Protein AF-A0A973RMC5-F1 (afdb_monomer_lite)

Foldseek 3Di:
DVVVVVVQPVLLVVLCVVPPDDPQLSVQLSVVVVVVVVVCVVVVHDCVVVCVPPVSSNVSSVVSRVPVPPDPD

Secondary structure (DSSP, 8-state):
--HHHHHHHHHHHHHHHHTT--HHHHHHHHHHHHHHHHHHHHTT--THHHHTTS-HHHHHHHHHHGGGS----

pLDDT: mean 71.8, std 14.2, range [39.94, 89.44]

Structure (mmCIF, N/CA/C/O backbone):
data_AF-A0A973RMC5-F1
#
_entry.id   AF-A0A973RMC5-F1
#
loop_
_atom_site.group_PDB
_atom_site.id
_atom_site.type_symbol
_atom_site.label_atom_id
_atom_site.label_alt_id
_atom_site.label_comp_id
_atom_site.label_asym_id
_atom_site.label_entity_id
_atom_site.label_seq_id
_atom_site.pdbx_PDB_ins_code
_atom_site.Cartn_x
_atom_site.Cartn_y
_atom_site.Cartn_z
_atom_site.occupancy
_atom_site.B_iso_or_equiv
_atom_site.auth_seq_id
_atom_site.auth_comp_id
_atom_site.auth_asym_id
_atom_site.auth_atom_id
_atom_site.pdbx_PDB_model_num
ATOM 1 N N . MET A 1 1 ? 3.384 5.874 19.807 1.00 42.97 1 MET A N 1
ATOM 2 C CA . MET A 1 1 ? 3.575 6.770 18.636 1.00 42.97 1 MET A CA 1
ATOM 3 C C . MET A 1 1 ? 4.840 6.468 17.819 1.00 42.97 1 MET A C 1
ATOM 5 O O . MET A 1 1 ? 4.990 7.051 16.752 1.00 42.97 1 MET A O 1
ATOM 9 N N . SER A 1 2 ? 5.740 5.579 18.262 1.00 48.25 2 SER A N 1
ATOM 10 C CA . SER A 1 2 ? 6.946 5.214 17.494 1.00 48.25 2 SER A CA 1
ATOM 11 C C . SER A 1 2 ? 6.755 3.992 16.585 1.00 48.25 2 SER A C 1
ATOM 13 O O . SER A 1 2 ? 7.455 3.886 15.583 1.00 48.25 2 SER A O 1
ATOM 15 N N . ASP A 1 3 ? 5.776 3.127 16.867 1.00 50.84 3 ASP A N 1
ATOM 16 C CA . ASP A 1 3 ? 5.549 1.890 16.101 1.00 50.84 3 ASP A CA 1
ATOM 17 C C . ASP A 1 3 ? 4.960 2.131 14.706 1.00 50.84 3 ASP A C 1
ATOM 19 O O . ASP A 1 3 ? 5.283 1.434 13.750 1.00 50.84 3 ASP A O 1
ATOM 23 N N . GLU A 1 4 ? 4.158 3.181 14.550 1.00 48.88 4 GLU A N 1
ATOM 24 C CA . GLU A 1 4 ? 3.385 3.422 13.329 1.00 48.88 4 GLU A CA 1
ATOM 25 C C . GLU A 1 4 ? 4.229 3.978 12.167 1.00 48.88 4 GLU A C 1
ATOM 27 O O . GLU A 1 4 ? 3.910 3.754 11.006 1.00 48.88 4 GLU A O 1
ATOM 32 N N . ARG A 1 5 ? 5.335 4.681 12.456 1.00 47.31 5 ARG A N 1
ATOM 33 C CA . ARG A 1 5 ? 6.290 5.134 11.420 1.00 47.31 5 ARG A CA 1
ATOM 34 C C . ARG A 1 5 ? 7.196 4.010 10.923 1.00 47.31 5 ARG A C 1
ATOM 36 O O . ARG A 1 5 ? 7.674 4.070 9.797 1.00 47.31 5 ARG A O 1
ATOM 43 N N . ASN A 1 6 ? 7.434 3.001 11.759 1.00 51.81 6 ASN A N 1
ATOM 44 C CA . ASN A 1 6 ? 8.260 1.846 11.409 1.00 51.81 6 ASN A CA 1
ATOM 45 C C . ASN A 1 6 ? 7.449 0.764 10.676 1.00 51.81 6 ASN A C 1
ATOM 47 O O . ASN A 1 6 ? 8.005 -0.076 9.972 1.00 51.81 6 ASN A O 1
ATOM 51 N N . TYR A 1 7 ? 6.124 0.815 10.817 1.00 56.88 7 TYR A N 1
ATOM 52 C CA . TYR A 1 7 ? 5.195 -0.121 10.206 1.00 56.88 7 TYR A CA 1
ATOM 53 C C . TYR A 1 7 ? 5.193 -0.063 8.671 1.00 56.88 7 TYR A C 1
ATOM 55 O O . TYR A 1 7 ? 5.105 -1.090 8.004 1.00 56.88 7 TYR A O 1
ATOM 63 N N . THR A 1 8 ? 5.331 1.131 8.101 1.00 57.59 8 THR A N 1
ATOM 64 C CA . THR A 1 8 ? 5.072 1.375 6.677 1.00 57.59 8 THR A CA 1
ATOM 65 C C . THR A 1 8 ? 6.272 1.119 5.784 1.00 57.59 8 THR A C 1
ATOM 67 O O . THR A 1 8 ? 6.164 0.445 4.761 1.00 57.59 8 THR A O 1
ATOM 70 N N . HIS A 1 9 ? 7.424 1.670 6.166 1.00 58.56 9 HIS A N 1
ATOM 71 C CA . HIS A 1 9 ? 8.602 1.681 5.307 1.00 58.56 9 HIS A CA 1
ATOM 72 C C . HIS A 1 9 ? 9.214 0.278 5.212 1.00 58.56 9 HIS A C 1
ATOM 74 O O . HIS A 1 9 ? 9.401 -0.248 4.117 1.00 58.56 9 HIS A O 1
ATOM 80 N N . GLY A 1 10 ? 9.405 -0.385 6.359 1.00 62.56 10 GLY A N 1
ATOM 81 C CA . GLY A 1 10 ? 9.996 -1.723 6.405 1.00 62.56 10 GLY A CA 1
ATOM 82 C C . GLY A 1 10 ? 9.121 -2.805 5.764 1.00 62.56 10 GLY A C 1
ATOM 83 O O . GLY A 1 10 ? 9.645 -3.713 5.120 1.00 62.56 10 GLY A O 1
ATOM 84 N N . ARG A 1 11 ? 7.787 -2.712 5.886 1.00 65.94 11 ARG A N 1
ATOM 85 C CA . ARG A 1 11 ? 6.881 -3.719 5.310 1.00 65.94 11 ARG A CA 1
ATOM 86 C C . ARG A 1 11 ? 6.683 -3.565 3.807 1.00 65.94 11 ARG A C 1
ATOM 88 O O . ARG A 1 11 ? 6.577 -4.587 3.136 1.00 65.94 11 ARG A O 1
ATOM 95 N N . ILE A 1 12 ? 6.667 -2.343 3.265 1.00 64.88 12 ILE A N 1
ATOM 96 C CA . ILE A 1 12 ? 6.606 -2.157 1.809 1.00 64.88 12 ILE A CA 1
ATOM 97 C C . ILE A 1 12 ? 7.888 -2.621 1.133 1.00 64.88 12 ILE A C 1
ATOM 99 O O . ILE A 1 12 ? 7.792 -3.292 0.111 1.00 64.88 12 ILE A O 1
ATOM 103 N N . GLU A 1 13 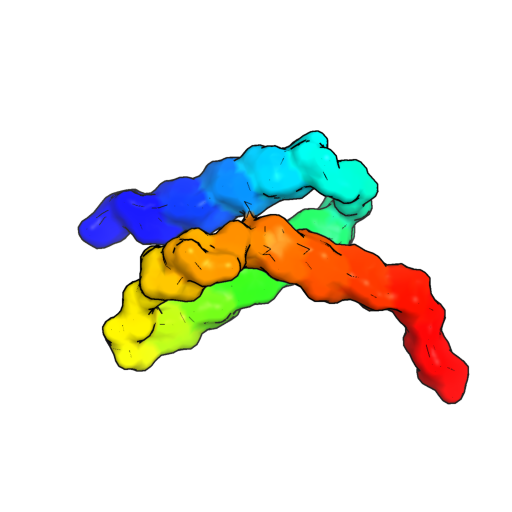? 9.068 -2.325 1.681 1.00 66.69 13 GLU A N 1
ATOM 104 C CA . GLU A 1 13 ? 10.322 -2.806 1.087 1.00 66.69 13 GLU A CA 1
ATOM 105 C C . GLU A 1 13 ? 10.426 -4.336 1.149 1.00 66.69 13 GLU A C 1
ATOM 107 O O . GLU A 1 13 ? 10.755 -4.975 0.146 1.00 66.69 13 G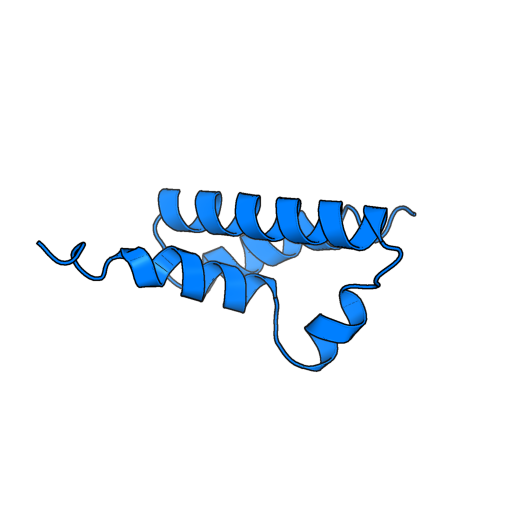LU A O 1
ATOM 112 N N . ALA A 1 14 ? 10.060 -4.936 2.289 1.00 68.38 14 ALA A N 1
ATOM 113 C CA . ALA A 1 14 ? 10.012 -6.389 2.442 1.00 68.38 14 ALA A CA 1
ATOM 114 C C . ALA A 1 14 ? 9.001 -7.040 1.484 1.00 68.38 14 ALA A C 1
ATOM 116 O O . ALA A 1 14 ? 9.306 -8.054 0.854 1.00 68.38 14 ALA A O 1
ATOM 117 N N . ALA A 1 15 ? 7.817 -6.442 1.327 1.00 67.94 15 ALA A N 1
ATOM 118 C CA . ALA A 1 15 ? 6.821 -6.916 0.379 1.00 67.94 15 ALA A CA 1
ATOM 119 C C . ALA A 1 15 ? 7.313 -6.741 -1.065 1.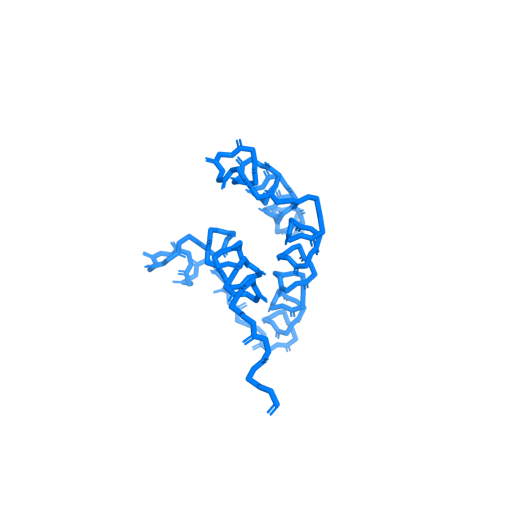00 67.94 15 ALA A C 1
ATOM 121 O O . ALA A 1 15 ? 7.290 -7.707 -1.821 1.00 67.94 15 ALA A O 1
ATOM 122 N N . ALA A 1 16 ? 7.848 -5.578 -1.446 1.00 63.81 16 ALA A N 1
ATOM 123 C CA . ALA A 1 16 ? 8.336 -5.291 -2.797 1.00 63.81 16 ALA A CA 1
ATOM 124 C C . ALA A 1 16 ? 9.445 -6.257 -3.245 1.00 63.81 16 ALA A C 1
ATOM 126 O O . ALA A 1 16 ? 9.450 -6.680 -4.403 1.00 63.81 16 ALA A O 1
ATOM 127 N N . ALA A 1 17 ? 10.324 -6.676 -2.327 1.00 66.12 17 ALA A N 1
ATOM 128 C CA . ALA A 1 17 ? 11.346 -7.689 -2.594 1.00 66.12 17 ALA A CA 1
ATOM 129 C C . ALA A 1 17 ? 10.759 -9.064 -2.982 1.00 66.12 17 ALA A C 1
ATOM 131 O O . ALA A 1 17 ? 11.421 -9.843 -3.666 1.00 66.12 17 ALA A O 1
ATOM 132 N N . SER A 1 18 ? 9.516 -9.358 -2.585 1.00 65.75 18 SER A N 1
ATOM 133 C CA . SER A 1 18 ? 8.859 -10.651 -2.818 1.00 65.75 18 SER A CA 1
ATOM 134 C C . SER A 1 18 ? 7.987 -10.722 -4.082 1.00 65.75 18 SER A C 1
ATOM 136 O O . SER A 1 18 ? 7.688 -11.826 -4.532 1.00 65.75 18 SER A O 1
ATOM 138 N N . VAL A 1 19 ? 7.595 -9.586 -4.686 1.00 66.56 19 VAL A N 1
ATOM 139 C CA . VAL A 1 19 ? 6.567 -9.559 -5.759 1.00 66.56 19 VAL A CA 1
ATOM 140 C C . VAL A 1 19 ? 7.103 -9.224 -7.164 1.00 66.56 19 VAL A C 1
ATOM 142 O O . VAL A 1 19 ? 6.309 -9.038 -8.077 1.00 66.56 19 VAL A O 1
ATOM 145 N N . GLN A 1 20 ? 8.427 -9.160 -7.375 1.00 72.31 20 GLN A N 1
ATOM 146 C CA . GLN A 1 20 ? 9.053 -8.835 -8.680 1.00 72.31 20 GLN A CA 1
ATOM 147 C C . GLN A 1 20 ? 8.452 -7.593 -9.381 1.00 72.31 20 GLN A C 1
ATOM 149 O O . GLN A 1 20 ? 8.286 -7.565 -10.599 1.00 72.31 20 GLN A O 1
ATOM 154 N N . VAL A 1 21 ? 8.115 -6.550 -8.620 1.00 74.94 21 VAL A N 1
ATOM 155 C CA . VAL A 1 21 ? 7.585 -5.297 -9.177 1.00 74.94 21 VAL A CA 1
ATOM 156 C C . VAL A 1 21 ? 8.710 -4.383 -9.657 1.00 74.94 21 VAL A C 1
ATOM 158 O O . VAL A 1 21 ? 9.823 -4.401 -9.125 1.00 74.94 21 VAL A O 1
ATOM 161 N N . SER A 1 22 ? 8.427 -3.531 -10.642 1.00 84.31 22 SER A N 1
ATOM 162 C CA . SER A 1 22 ? 9.366 -2.480 -11.037 1.00 84.31 22 SER A CA 1
ATOM 163 C C . SER A 1 22 ? 9.580 -1.473 -9.901 1.00 84.31 22 SER A C 1
ATOM 165 O O . SER A 1 22 ? 8.710 -1.249 -9.056 1.00 84.31 22 SER A O 1
ATOM 167 N N . ARG A 1 23 ? 10.725 -0.780 -9.919 1.00 82.19 23 ARG A N 1
ATOM 168 C CA . ARG A 1 23 ? 11.012 0.298 -8.960 1.00 82.19 23 ARG A CA 1
ATOM 169 C C . ARG A 1 23 ? 9.931 1.385 -8.973 1.00 82.19 23 ARG A C 1
ATOM 171 O O . ARG A 1 23 ? 9.566 1.886 -7.918 1.00 82.19 23 ARG A O 1
ATOM 178 N N . ALA A 1 24 ? 9.397 1.716 -10.150 1.00 83.81 24 ALA A N 1
ATOM 179 C CA . ALA A 1 24 ? 8.324 2.699 -10.287 1.00 83.81 24 ALA A CA 1
ATOM 180 C C . ALA A 1 24 ? 7.023 2.233 -9.611 1.00 83.81 24 ALA A C 1
ATOM 182 O O . ALA A 1 24 ? 6.391 3.014 -8.903 1.00 83.81 24 ALA A O 1
ATOM 183 N N . GLN A 1 25 ? 6.654 0.958 -9.769 1.00 84.06 25 GLN A N 1
ATOM 184 C CA . GLN A 1 25 ? 5.492 0.365 -9.096 1.00 84.06 25 GLN A CA 1
ATOM 185 C C . GLN A 1 25 ? 5.679 0.319 -7.577 1.00 84.06 25 GLN A C 1
ATOM 187 O O . GLN A 1 25 ? 4.756 0.666 -6.846 1.00 84.06 25 GLN A O 1
ATOM 192 N N . ALA A 1 26 ? 6.875 -0.032 -7.096 1.00 82.75 26 ALA A N 1
ATOM 193 C CA . ALA A 1 26 ? 7.187 -0.001 -5.668 1.00 82.75 26 ALA A CA 1
ATOM 194 C C . ALA A 1 26 ? 7.063 1.421 -5.088 1.00 82.75 26 ALA A C 1
ATOM 196 O O . ALA A 1 26 ? 6.447 1.609 -4.043 1.00 82.75 26 ALA A O 1
ATOM 197 N N . THR A 1 27 ? 7.576 2.436 -5.791 1.00 83.62 27 THR A N 1
ATOM 198 C CA . THR A 1 27 ? 7.427 3.845 -5.393 1.00 83.62 27 THR A CA 1
ATOM 199 C C . THR A 1 27 ? 5.965 4.303 -5.404 1.00 83.62 27 THR A C 1
ATOM 201 O O . THR A 1 27 ? 5.535 4.983 -4.478 1.00 83.62 27 THR A O 1
ATOM 204 N N . ALA A 1 28 ? 5.175 3.910 -6.405 1.00 85.50 28 ALA A N 1
ATOM 205 C CA . ALA A 1 28 ? 3.749 4.233 -6.446 1.00 85.50 28 ALA A CA 1
ATOM 206 C C . ALA A 1 28 ? 2.969 3.565 -5.298 1.00 85.50 28 ALA A C 1
ATOM 208 O O . ALA A 1 28 ? 2.137 4.212 -4.667 1.00 85.50 28 ALA A O 1
ATOM 209 N N . ALA A 1 29 ? 3.267 2.299 -4.993 1.00 86.06 29 ALA A N 1
ATOM 210 C CA . ALA A 1 29 ? 2.683 1.585 -3.860 1.00 86.06 29 ALA A CA 1
ATOM 211 C C . ALA A 1 29 ? 3.065 2.224 -2.516 1.00 86.06 29 ALA A C 1
ATOM 213 O O . ALA A 1 29 ? 2.226 2.303 -1.623 1.00 86.06 29 ALA A O 1
ATOM 214 N N . TYR A 1 30 ? 4.306 2.710 -2.395 1.00 84.12 30 TYR A N 1
ATOM 215 C CA . TYR A 1 30 ? 4.769 3.462 -1.231 1.00 84.12 30 TYR A CA 1
ATOM 216 C C . TYR A 1 30 ? 3.936 4.722 -0.999 1.00 84.12 30 TYR A C 1
ATOM 218 O O . TYR A 1 30 ? 3.388 4.883 0.087 1.00 84.12 30 TYR A O 1
ATOM 226 N N . TYR A 1 31 ? 3.789 5.575 -2.018 1.00 85.25 31 TYR A N 1
ATOM 227 C CA . TYR A 1 31 ? 2.993 6.797 -1.886 1.00 85.25 31 TYR A CA 1
ATOM 228 C C . TYR A 1 31 ? 1.523 6.505 -1.589 1.00 85.25 31 TYR A C 1
ATOM 230 O O . TYR A 1 31 ? 0.944 7.151 -0.726 1.00 85.25 31 TYR A O 1
ATOM 238 N N . LEU A 1 32 ? 0.941 5.484 -2.225 1.00 86.19 32 LEU A N 1
ATOM 239 C CA . LEU A 1 32 ? -0.439 5.083 -1.950 1.00 86.19 32 LEU A CA 1
ATOM 240 C C . LEU A 1 32 ? -0.645 4.689 -0.481 1.00 86.19 32 LEU A C 1
ATOM 242 O O . LEU A 1 32 ? -1.639 5.088 0.125 1.00 86.19 32 LEU A O 1
ATOM 246 N N . LEU 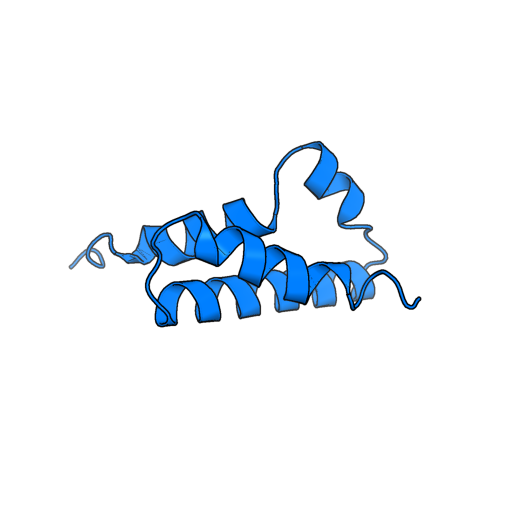A 1 33 ? 0.274 3.904 0.091 1.00 85.06 33 LEU A N 1
ATOM 247 C CA . LEU A 1 33 ? 0.173 3.512 1.495 1.00 85.06 33 LEU A CA 1
ATOM 248 C C . LEU A 1 33 ? 0.419 4.701 2.433 1.00 85.06 33 LEU A C 1
ATOM 250 O O . LEU A 1 33 ? -0.259 4.809 3.453 1.00 85.06 33 LEU A O 1
ATOM 254 N N . ASP A 1 34 ? 1.349 5.595 2.087 1.00 83.25 34 ASP A N 1
ATOM 255 C CA . ASP A 1 34 ? 1.616 6.818 2.853 1.00 83.25 34 ASP A CA 1
ATOM 256 C C . ASP A 1 34 ? 0.385 7.731 2.922 1.00 83.25 34 ASP A C 1
ATOM 258 O O . ASP A 1 34 ? -0.024 8.134 4.014 1.00 83.25 34 ASP A O 1
ATOM 262 N N . ASP A 1 35 ? -0.285 7.944 1.787 1.00 85.75 35 ASP A N 1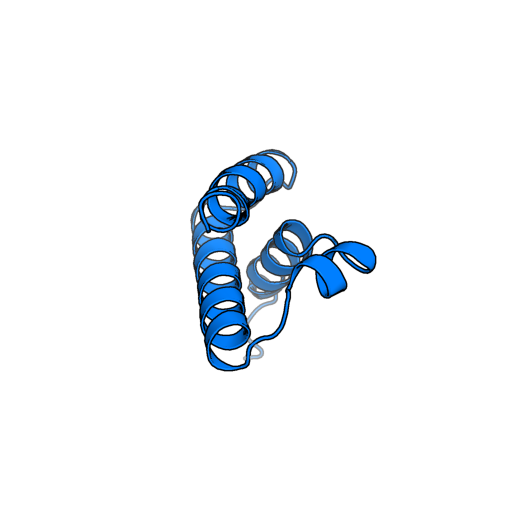
ATOM 263 C CA . ASP A 1 35 ? -1.528 8.714 1.707 1.00 85.75 35 ASP A CA 1
ATOM 264 C C . ASP A 1 35 ? -2.652 8.063 2.531 1.00 85.75 35 ASP A C 1
ATOM 266 O O . ASP A 1 35 ? -3.340 8.739 3.301 1.00 85.75 35 ASP A O 1
ATOM 270 N N . LEU A 1 36 ? -2.821 6.737 2.437 1.00 84.75 36 LEU A N 1
ATOM 271 C CA . LEU A 1 36 ? -3.826 6.001 3.216 1.00 84.75 36 LEU A CA 1
ATOM 272 C C . LEU A 1 36 ? -3.616 6.170 4.724 1.00 84.75 36 LEU A C 1
ATOM 274 O O . LEU A 1 36 ? -4.575 6.377 5.470 1.00 84.75 36 LEU A O 1
ATOM 278 N N . MET A 1 37 ? -2.364 6.107 5.179 1.00 82.06 37 MET A N 1
ATOM 279 C CA . MET A 1 37 ? -2.021 6.343 6.580 1.00 82.06 37 MET A CA 1
ATOM 280 C C . MET A 1 37 ? -2.253 7.780 7.016 1.00 82.06 37 MET A C 1
ATOM 282 O O . MET A 1 37 ? -2.710 8.000 8.138 1.00 82.06 37 MET A O 1
ATOM 286 N N . ALA A 1 38 ? -1.913 8.754 6.173 1.00 83.56 38 ALA A N 1
ATOM 287 C CA . ALA A 1 38 ? -2.143 10.158 6.479 1.00 83.56 38 ALA A CA 1
ATOM 288 C C . ALA A 1 38 ? -3.639 10.417 6.722 1.00 83.56 38 ALA A C 1
ATOM 290 O O . ALA A 1 38 ? -4.003 10.958 7.767 1.00 83.56 38 ALA A O 1
ATOM 291 N N . VAL A 1 39 ? -4.496 9.919 5.825 1.00 87.88 39 VAL A N 1
ATOM 292 C CA . VAL A 1 39 ? -5.960 10.016 5.943 1.00 87.88 39 VAL A CA 1
ATOM 293 C C . VAL A 1 39 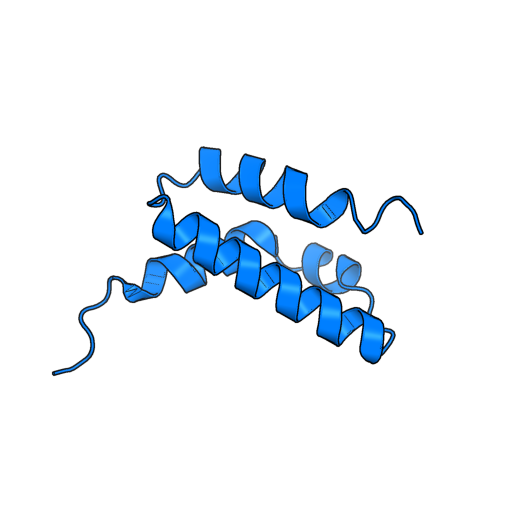? -6.474 9.262 7.173 1.00 87.88 39 VAL A C 1
ATOM 295 O O . VAL A 1 39 ? -7.300 9.780 7.924 1.00 87.88 39 VAL A O 1
ATOM 298 N N . ALA A 1 40 ? -5.972 8.052 7.434 1.00 85.56 40 ALA A N 1
ATOM 299 C CA . ALA A 1 40 ? -6.389 7.277 8.600 1.00 85.56 40 ALA A CA 1
ATOM 300 C C . ALA A 1 40 ? -6.090 8.013 9.916 1.00 85.56 40 ALA A C 1
ATOM 302 O O . ALA A 1 40 ? -6.957 8.098 10.785 1.00 85.56 40 ALA A O 1
ATOM 303 N N . ARG A 1 41 ? -4.905 8.625 10.034 1.00 83.00 41 ARG A N 1
ATOM 304 C CA . ARG A 1 41 ? -4.527 9.444 11.196 1.00 83.00 41 ARG A CA 1
ATOM 305 C C . ARG A 1 41 ? -5.419 10.665 11.365 1.00 83.00 41 ARG A C 1
ATOM 307 O O . ARG A 1 41 ? -5.824 10.954 12.488 1.00 83.00 41 ARG A O 1
ATOM 314 N N . GLU A 1 42 ? -5.724 11.364 10.274 1.00 89.44 42 GLU A N 1
ATOM 315 C CA . GLU A 1 42 ? -6.602 12.541 10.291 1.00 89.44 42 GLU A CA 1
ATOM 316 C C . GLU A 1 42 ? -7.998 12.201 10.829 1.00 89.44 42 GLU A C 1
ATOM 318 O O . GLU A 1 42 ? -8.587 12.973 11.586 1.00 89.44 42 GLU A O 1
ATOM 323 N N . HIS A 1 43 ? -8.497 11.010 10.504 1.00 88.88 43 HIS A N 1
ATOM 324 C CA . HIS A 1 43 ? -9.824 10.555 10.908 1.00 88.88 43 HIS A CA 1
ATOM 325 C C . HIS A 1 43 ? -9.836 9.628 12.134 1.00 88.88 43 HIS A C 1
ATOM 327 O O . HIS A 1 43 ? -10.896 9.119 12.498 1.00 88.88 43 HIS A O 1
ATOM 333 N N . GLY A 1 44 ? -8.693 9.407 12.793 1.00 84.56 44 GLY A N 1
ATOM 334 C CA . GLY A 1 44 ? -8.595 8.538 13.972 1.00 84.56 44 GLY A CA 1
ATOM 335 C C . GLY A 1 44 ? -8.866 7.054 13.691 1.00 84.56 44 GLY A C 1
ATOM 336 O O . GLY A 1 44 ? -9.262 6.319 14.595 1.00 84.56 44 GLY A O 1
ATOM 337 N N . VAL A 1 45 ? -8.674 6.612 12.448 1.00 83.19 45 VAL A N 1
ATOM 338 C CA . VAL A 1 45 ? -8.822 5.218 12.014 1.00 83.19 45 VAL A CA 1
ATOM 339 C C . VAL A 1 45 ? -7.513 4.467 12.249 1.00 83.19 45 VAL A C 1
ATOM 341 O O . VAL A 1 45 ? -6.443 4.935 11.863 1.00 83.19 45 VAL A O 1
ATOM 344 N N . GLN A 1 46 ? -7.588 3.274 12.841 1.00 75.88 46 GLN A N 1
ATOM 345 C CA . GLN A 1 46 ? -6.431 2.390 12.970 1.00 75.88 46 GLN A CA 1
ATOM 346 C C . GLN A 1 46 ? -6.350 1.455 11.760 1.00 75.88 46 GLN A C 1
ATOM 348 O O . GLN A 1 46 ? -7.199 0.592 11.559 1.00 75.88 46 GLN A O 1
ATOM 353 N N . LEU A 1 47 ? -5.303 1.594 10.946 1.00 70.38 47 LEU A N 1
ATOM 354 C CA . LEU A 1 47 ? -5.098 0.725 9.777 1.00 70.38 47 LEU A CA 1
ATOM 355 C C . LEU A 1 47 ? -4.730 -0.719 10.139 1.00 70.38 47 LEU A C 1
ATOM 357 O O . LEU A 1 47 ? -4.849 -1.603 9.295 1.00 70.38 47 LEU A O 1
ATOM 361 N N . THR A 1 48 ? -4.362 -0.985 11.394 1.00 69.56 48 THR A N 1
ATOM 362 C CA . THR A 1 48 ? -4.192 -2.352 11.908 1.00 69.56 48 THR A CA 1
ATOM 363 C C . THR A 1 48 ? -5.458 -3.190 11.759 1.00 69.56 48 THR A C 1
ATOM 365 O O . THR A 1 48 ? -5.360 -4.401 11.569 1.00 69.56 48 THR A O 1
ATOM 368 N N . ASP A 1 49 ? -6.635 -2.555 11.782 1.00 66.12 49 ASP A N 1
ATOM 369 C CA . ASP A 1 49 ? -7.906 -3.238 11.542 1.00 66.12 49 ASP A CA 1
ATOM 370 C C . ASP A 1 49 ? -8.014 -3.715 10.091 1.00 66.12 49 ASP A C 1
ATOM 372 O O . ASP A 1 49 ? -8.540 -4.792 9.838 1.00 66.12 49 ASP A O 1
ATOM 376 N N . PHE A 1 50 ? -7.469 -2.961 9.131 1.00 66.19 50 PHE A N 1
ATOM 377 C CA . PHE A 1 50 ? -7.419 -3.366 7.724 1.00 66.19 50 PHE A CA 1
ATOM 378 C C . PHE A 1 50 ? -6.403 -4.486 7.484 1.00 66.19 50 PHE A C 1
ATOM 380 O O . PHE A 1 50 ? -6.700 -5.421 6.739 1.00 66.19 50 PHE A O 1
ATOM 387 N N . ASP A 1 51 ? -5.247 -4.442 8.153 1.00 64.50 51 ASP A N 1
ATOM 388 C CA . ASP A 1 51 ? -4.235 -5.500 8.050 1.00 64.50 51 ASP A CA 1
ATOM 389 C C . ASP A 1 51 ? -4.702 -6.857 8.589 1.00 64.50 51 ASP A C 1
ATOM 391 O O . ASP A 1 51 ? -4.198 -7.895 8.159 1.00 64.50 51 ASP A O 1
ATOM 395 N N . ALA A 1 52 ? -5.702 -6.873 9.477 1.00 66.31 52 ALA A N 1
ATOM 396 C CA . ALA A 1 52 ? -6.349 -8.108 9.916 1.00 66.31 52 ALA A CA 1
ATOM 397 C C . ALA A 1 52 ? -7.112 -8.825 8.782 1.00 66.31 52 ALA A C 1
ATOM 399 O O . ALA A 1 52 ? -7.315 -10.038 8.855 1.00 66.31 52 ALA A O 1
ATOM 400 N N . PHE A 1 53 ? -7.522 -8.101 7.734 1.00 65.88 53 PHE A N 1
ATOM 401 C CA . PHE A 1 53 ? -8.300 -8.639 6.611 1.00 65.88 53 PHE A CA 1
ATOM 402 C C . PHE A 1 53 ? -7.508 -8.720 5.303 1.00 65.88 53 PHE A C 1
ATOM 404 O O . PHE A 1 53 ? -7.817 -9.560 4.455 1.00 65.88 53 PHE A O 1
ATOM 411 N N . ALA A 1 54 ? -6.500 -7.869 5.117 1.00 71.50 54 ALA A N 1
ATOM 412 C CA . ALA A 1 54 ? -5.657 -7.871 3.932 1.00 71.50 54 ALA A CA 1
ATOM 413 C C . ALA A 1 54 ? -4.290 -7.250 4.225 1.00 71.50 54 ALA A C 1
ATOM 415 O O . ALA A 1 54 ? -4.224 -6.172 4.795 1.00 71.50 54 ALA A O 1
ATOM 416 N N . ASP A 1 55 ? -3.207 -7.877 3.755 1.00 80.38 55 ASP A N 1
ATOM 417 C CA . ASP A 1 55 ? -1.863 -7.288 3.819 1.00 80.38 55 ASP A CA 1
ATOM 418 C C . ASP A 1 55 ? -1.818 -6.012 2.955 1.00 80.38 55 ASP A C 1
ATOM 420 O O . ASP A 1 55 ? -1.720 -6.082 1.724 1.00 80.38 55 ASP A O 1
ATOM 424 N N . LEU A 1 56 ? -1.957 -4.846 3.598 1.00 79.69 56 LEU A N 1
ATOM 425 C CA . LEU A 1 56 ? -2.063 -3.546 2.933 1.00 79.69 56 LEU A CA 1
ATOM 426 C C . LEU A 1 56 ? -0.860 -3.239 2.026 1.00 79.69 56 LEU A C 1
ATOM 428 O O . LEU A 1 56 ? -1.093 -2.812 0.889 1.00 79.69 56 LEU A O 1
ATOM 432 N N . PRO A 1 57 ? 0.401 -3.482 2.442 1.00 80.56 57 PRO A N 1
ATOM 433 C CA . PRO A 1 57 ? 1.554 -3.404 1.548 1.00 80.56 57 PRO A CA 1
ATOM 434 C C . PRO A 1 57 ? 1.375 -4.206 0.252 1.00 80.56 57 PRO A C 1
ATOM 436 O O . PRO A 1 57 ? 1.576 -3.676 -0.844 1.00 80.56 57 PRO A O 1
ATOM 439 N N . VAL A 1 58 ? 0.945 -5.467 0.350 1.00 81.38 58 VAL A N 1
ATOM 440 C CA . VAL A 1 58 ? 0.724 -6.329 -0.822 1.00 81.38 58 VAL A CA 1
ATOM 441 C C . VAL A 1 58 ? -0.432 -5.823 -1.684 1.00 81.38 58 VAL A C 1
ATOM 443 O O . VAL A 1 58 ? -0.349 -5.874 -2.914 1.00 81.38 58 VAL A O 1
ATOM 446 N N . VAL A 1 59 ? -1.507 -5.317 -1.078 1.00 84.62 59 VAL A N 1
ATOM 447 C CA . VAL A 1 59 ? -2.628 -4.713 -1.814 1.00 84.62 59 VAL A CA 1
ATOM 448 C C . VAL A 1 59 ? -2.159 -3.490 -2.598 1.00 84.62 59 VAL A C 1
ATOM 450 O O . VAL A 1 59 ? -2.431 -3.402 -3.795 1.00 84.62 59 VAL A O 1
ATOM 453 N N . CYS A 1 60 ? -1.400 -2.589 -1.972 1.00 85.81 60 CYS A N 1
ATOM 454 C CA . CYS A 1 60 ? -0.869 -1.399 -2.635 1.00 85.81 60 CYS A CA 1
ATOM 455 C C . CYS A 1 60 ? 0.052 -1.772 -3.806 1.00 85.81 60 CYS A C 1
ATOM 457 O O . CYS A 1 60 ? -0.053 -1.182 -4.881 1.00 85.81 60 CYS A O 1
ATOM 459 N N . LEU A 1 61 ? 0.888 -2.803 -3.645 1.00 83.56 61 LEU A N 1
ATOM 460 C CA . LEU A 1 61 ? 1.731 -3.338 -4.720 1.00 83.56 61 LEU A CA 1
ATOM 461 C C . LEU A 1 61 ? 0.908 -3.909 -5.881 1.00 83.56 61 LEU A C 1
ATOM 463 O O . LEU A 1 61 ? 1.204 -3.619 -7.041 1.00 83.56 61 LEU A O 1
ATOM 467 N N . LYS A 1 62 ? -0.146 -4.681 -5.594 1.00 84.75 62 LYS A N 1
ATOM 468 C CA . LYS A 1 62 ? -1.054 -5.220 -6.621 1.00 84.75 62 LYS A CA 1
ATOM 469 C C . LYS A 1 62 ? -1.775 -4.108 -7.380 1.00 84.75 62 LYS A C 1
ATOM 471 O O . LYS A 1 62 ? -1.835 -4.161 -8.604 1.00 84.75 62 LYS A O 1
ATOM 476 N N . VAL A 1 63 ? -2.278 -3.093 -6.676 1.00 86.50 63 VAL A N 1
ATOM 477 C CA . VAL A 1 63 ? -2.947 -1.933 -7.288 1.00 86.50 63 VAL A CA 1
ATOM 478 C C . VAL A 1 63 ? -1.973 -1.136 -8.157 1.00 86.50 63 VAL A C 1
ATOM 480 O O . VAL A 1 63 ? -2.300 -0.811 -9.297 1.00 86.50 63 VAL A O 1
ATOM 483 N N . ALA A 1 64 ? -0.759 -0.872 -7.665 1.00 84.88 64 ALA A N 1
ATOM 484 C CA . ALA A 1 64 ? 0.271 -0.164 -8.423 1.00 84.88 64 ALA A CA 1
ATOM 485 C C . ALA A 1 64 ? 0.711 -0.938 -9.677 1.00 84.88 64 ALA A C 1
ATOM 487 O O . ALA A 1 64 ? 0.962 -0.335 -10.720 1.00 84.88 64 ALA A O 1
ATOM 488 N N . SER A 1 65 ? 0.760 -2.270 -9.595 1.00 81.94 65 SER A N 1
ATOM 489 C CA . SER A 1 65 ? 1.165 -3.141 -10.707 1.00 81.94 65 SER A CA 1
ATOM 490 C C . SER A 1 65 ? 0.045 -3.390 -11.720 1.00 81.94 65 SER A C 1
ATOM 492 O O . SER A 1 65 ? 0.317 -3.648 -12.887 1.00 81.94 65 SER A O 1
ATOM 494 N N . ALA A 1 66 ? -1.222 -3.250 -11.321 1.00 76.06 66 ALA A N 1
ATOM 495 C CA . ALA A 1 66 ? -2.368 -3.402 -12.219 1.00 76.06 66 ALA A CA 1
ATOM 496 C C . ALA A 1 66 ? -2.417 -2.338 -13.337 1.00 76.06 66 ALA A C 1
ATOM 498 O O . ALA A 1 66 ? -3.100 -2.536 -14.341 1.00 76.06 66 ALA A O 1
ATOM 499 N N . ARG A 1 67 ? -1.677 -1.227 -13.198 1.00 60.62 67 ARG A N 1
ATOM 500 C CA . ARG A 1 67 ? -1.567 -0.168 -14.217 1.00 60.62 67 ARG A CA 1
ATOM 501 C C . ARG A 1 67 ? -0.716 -0.527 -15.444 1.00 60.62 67 ARG A C 1
ATOM 503 O O . ARG A 1 67 ? -0.686 0.275 -16.370 1.00 60.62 67 ARG A O 1
ATOM 510 N N . ASP A 1 68 ? -0.093 -1.708 -15.491 1.00 53.91 68 ASP A N 1
ATOM 511 C CA . ASP A 1 68 ? 0.465 -2.264 -16.739 1.00 53.91 68 ASP A CA 1
ATOM 512 C C . ASP A 1 68 ? -0.612 -2.846 -17.677 1.00 53.91 68 ASP A C 1
ATOM 514 O O . ASP A 1 68 ? -0.308 -3.285 -18.788 1.00 53.91 68 ASP A O 1
ATOM 518 N N . LEU A 1 69 ? -1.893 -2.827 -17.286 1.00 50.34 69 LEU A N 1
ATOM 519 C CA . LEU A 1 69 ? -2.963 -2.944 -18.271 1.00 50.34 69 LEU A CA 1
ATOM 520 C C . LEU A 1 69 ? -2.924 -1.695 -19.158 1.00 50.34 69 LEU A C 1
ATOM 522 O O . LEU A 1 69 ? -2.985 -0.585 -18.619 1.00 50.34 69 LEU A O 1
ATOM 526 N N . PRO A 1 70 ? -2.820 -1.852 -20.494 1.00 40.34 70 PRO A N 1
ATOM 527 C CA . PRO A 1 70 ? -2.731 -0.721 -21.399 1.00 40.34 70 PRO A CA 1
ATOM 528 C C . PRO A 1 70 ? -3.900 0.200 -21.093 1.00 40.34 70 PRO A C 1
ATOM 530 O O . PRO A 1 70 ? -5.049 -0.251 -21.077 1.00 40.34 70 PRO A O 1
ATOM 533 N N . ALA A 1 71 ? -3.588 1.468 -20.808 1.00 42.66 71 ALA A N 1
ATOM 534 C CA . ALA A 1 71 ? -4.588 2.517 -20.738 1.00 42.66 71 ALA A CA 1
ATOM 535 C C . ALA A 1 71 ? -5.519 2.308 -21.933 1.00 42.66 71 ALA A C 1
ATOM 537 O O . ALA A 1 71 ? -5.057 2.286 -23.078 1.00 42.66 71 ALA A O 1
ATOM 538 N N . ALA A 1 72 ? -6.790 2.013 -21.649 1.00 43.31 72 ALA A N 1
ATOM 539 C CA . ALA A 1 72 ? -7.781 1.863 -22.692 1.00 43.31 72 ALA A CA 1
ATOM 540 C C . ALA A 1 72 ? -7.697 3.120 -23.567 1.00 43.31 72 ALA A C 1
ATOM 542 O O . ALA A 1 72 ? -7.708 4.242 -23.061 1.00 43.31 72 ALA A O 1
ATOM 543 N N . ARG A 1 73 ? -7.457 2.834 -24.842 1.00 39.94 73 ARG A N 1
ATOM 544 C CA . ARG A 1 73 ? -7.044 3.706 -25.937 1.00 39.94 73 ARG A CA 1
ATOM 545 C C . ARG A 1 73 ? -7.859 4.988 -26.069 1.00 39.94 73 ARG A C 1
ATOM 547 O O . ARG A 1 73 ? -9.096 4.900 -25.911 1.00 39.94 73 ARG A O 1
#

Radius of gyration: 12.96 Å; chains: 1; bounding box: 21×23×45 Å

Sequence (73 aa):
MSDERNYTHGRIEAAAASVQVSRAQATAAYYLLDDLMAVAREHGVQLTDFDAFADLPVVCLKVASARDLPAAR